Protein AF-A0A1C5BT68-F1 (afdb_monomer_lite)

Foldseek 3Di:
DDKDDPDVQKIWDWDWDDDPNFTWIKIWIWGQDPVGIDTPDIDTDTDD

Secondary structure (DSSP, 8-state):
-EEEEEETTEEEEEEEEEETTEEEEEEEEEEEETTEEEEEEEEEEE--

pLDDT: mean 97.16, std 2.74, range [80.75, 98.75]

Structure (mmCIF, N/CA/C/O backbone):
data_AF-A0A1C5BT68-F1
#
_entry.id   AF-A0A1C5BT68-F1
#
loop_
_atom_site.group_PDB
_atom_site.id
_atom_site.type_symbol
_atom_site.label_atom_id
_atom_site.label_alt_id
_atom_site.label_comp_id
_atom_site.label_asym_id
_atom_site.label_entity_id
_atom_site.label_seq_id
_atom_site.pdbx_PDB_ins_code
_atom_site.Cartn_x
_atom_site.Cartn_y
_atom_site.Cartn_z
_atom_site.occupancy
_atom_site.B_iso_or_equiv
_atom_site.auth_seq_id
_atom_site.auth_comp_id
_atom_site.auth_asym_id
_atom_site.auth_atom_id
_atom_site.pdbx_PDB_model_num
ATOM 1 N N . MET A 1 1 ? 0.438 -4.012 -9.149 1.00 94.31 1 MET A N 1
ATOM 2 C CA . MET A 1 1 ? 0.202 -3.422 -7.816 1.00 94.31 1 MET A CA 1
ATOM 3 C C . MET A 1 1 ? -0.371 -4.506 -6.926 1.00 94.31 1 MET A C 1
ATOM 5 O O . MET A 1 1 ? -1.194 -5.273 -7.408 1.00 94.31 1 MET A O 1
ATOM 9 N N . SER A 1 2 ? 0.065 -4.580 -5.676 1.00 97.62 2 SER A N 1
ATOM 10 C CA . SER A 1 2 ? -0.489 -5.468 -4.652 1.00 97.62 2 SER A CA 1
ATOM 11 C C . SER A 1 2 ? -0.593 -4.727 -3.318 1.00 97.62 2 SER A C 1
ATOM 13 O O . SER A 1 2 ? 0.026 -3.677 -3.125 1.00 97.62 2 SER A O 1
ATOM 15 N N . GLY A 1 3 ? -1.401 -5.258 -2.406 1.00 97.75 3 GLY A N 1
ATOM 16 C CA . GLY A 1 3 ? -1.541 -4.737 -1.054 1.00 97.75 3 GLY A CA 1
ATOM 17 C C . GLY A 1 3 ? -1.801 -5.862 -0.061 1.00 97.75 3 GLY A C 1
ATOM 18 O O . GLY A 1 3 ? -2.433 -6.857 -0.411 1.00 97.75 3 GLY A O 1
ATOM 19 N N . ALA A 1 4 ? -1.309 -5.699 1.163 1.00 98.50 4 ALA A N 1
ATOM 20 C CA . ALA A 1 4 ? -1.523 -6.627 2.264 1.00 98.50 4 ALA A CA 1
ATOM 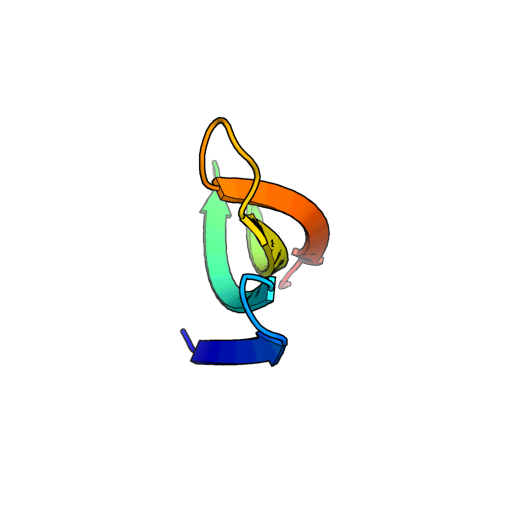21 C C . ALA A 1 4 ? -1.894 -5.860 3.537 1.00 98.50 4 ALA A C 1
ATOM 23 O O . ALA A 1 4 ? -1.285 -4.838 3.861 1.00 98.50 4 ALA A O 1
ATOM 24 N N . VAL A 1 5 ? -2.877 -6.371 4.277 1.00 98.44 5 VAL A N 1
ATOM 25 C CA . VAL A 1 5 ? -3.166 -5.913 5.639 1.00 98.44 5 VAL A CA 1
ATOM 26 C C . VAL A 1 5 ? -2.204 -6.641 6.571 1.00 98.44 5 VAL A C 1
ATOM 28 O O . VAL A 1 5 ? -2.225 -7.866 6.631 1.00 98.44 5 VAL A O 1
ATOM 31 N N . LEU A 1 6 ? -1.342 -5.900 7.268 1.00 98.25 6 LEU A N 1
ATOM 32 C CA . LEU A 1 6 ? -0.368 -6.483 8.200 1.00 98.25 6 LEU A CA 1
ATOM 33 C C . LEU A 1 6 ? -0.940 -6.602 9.617 1.00 98.25 6 LEU A C 1
ATOM 35 O O . LEU A 1 6 ? -0.581 -7.508 10.361 1.00 98.25 6 LEU A O 1
ATOM 39 N N . ALA A 1 7 ? -1.821 -5.669 9.980 1.00 98.56 7 ALA A N 1
ATOM 40 C CA . ALA A 1 7 ? -2.545 -5.606 11.245 1.00 98.56 7 ALA A CA 1
ATOM 41 C C . ALA A 1 7 ? -3.748 -4.650 11.092 1.00 98.56 7 ALA A C 1
ATOM 43 O O . ALA A 1 7 ? -3.804 -3.903 10.108 1.00 98.56 7 ALA A O 1
ATOM 44 N N . PRO A 1 8 ? -4.702 -4.608 12.043 1.00 98.38 8 PRO A N 1
ATOM 45 C CA . PRO A 1 8 ? -5.756 -3.596 12.039 1.00 98.38 8 PRO A CA 1
ATOM 46 C C . PRO A 1 8 ? -5.179 -2.179 11.913 1.00 98.38 8 PRO A C 1
ATOM 48 O O . PRO A 1 8 ? -4.339 -1.761 12.707 1.00 98.38 8 PRO A O 1
ATOM 51 N N . GLY A 1 9 ? -5.600 -1.450 10.877 1.00 98.38 9 GLY A N 1
ATOM 52 C CA . GLY A 1 9 ? -5.109 -0.098 10.603 1.00 98.38 9 GLY A CA 1
ATOM 53 C C . GLY A 1 9 ? -3.665 -0.017 10.091 1.00 98.38 9 GLY A C 1
ATOM 54 O O . GLY A 1 9 ? -3.134 1.088 10.027 1.00 98.38 9 GLY A O 1
ATOM 55 N N . ILE A 1 10 ? -3.020 -1.128 9.714 1.00 98.69 10 ILE A N 1
ATOM 56 C CA . ILE A 1 10 ? -1.684 -1.137 9.097 1.00 98.69 10 ILE A 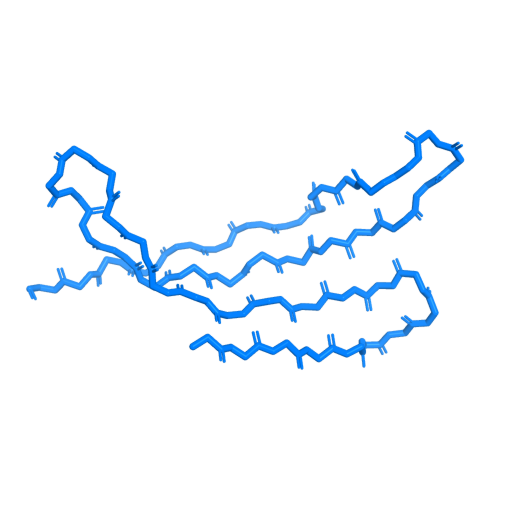CA 1
ATOM 57 C C . ILE A 1 10 ? -1.740 -1.885 7.767 1.00 98.69 10 ILE A C 1
ATOM 59 O O . ILE A 1 10 ? -2.024 -3.085 7.725 1.00 98.69 10 ILE A O 1
ATOM 63 N N . VAL A 1 11 ? -1.423 -1.188 6.676 1.00 98.75 11 VAL A N 1
ATOM 64 C CA . VAL A 1 11 ? -1.395 -1.769 5.327 1.00 98.75 11 VAL A CA 1
ATOM 65 C C . VAL A 1 11 ? -0.051 -1.540 4.655 1.00 98.75 11 VAL A C 1
ATOM 67 O O . VAL A 1 11 ? 0.556 -0.477 4.784 1.00 98.75 11 VAL A O 1
ATOM 70 N N . HIS A 1 12 ? 0.404 -2.540 3.915 1.00 98.69 12 HIS A N 1
ATOM 71 C CA . HIS A 1 12 ? 1.579 -2.464 3.061 1.00 98.69 12 HIS A CA 1
ATOM 72 C C . HIS A 1 12 ? 1.125 -2.491 1.606 1.00 98.69 12 HIS A C 1
ATOM 74 O O . HIS A 1 12 ? 0.348 -3.361 1.215 1.00 98.69 12 HIS A O 1
ATOM 80 N N . LEU A 1 13 ? 1.593 -1.531 0.812 1.00 98.31 13 LEU A N 1
ATOM 81 C CA . LEU A 1 13 ? 1.322 -1.471 -0.621 1.00 98.31 13 LEU A CA 1
ATOM 82 C C . LEU A 1 13 ? 2.605 -1.723 -1.394 1.00 98.31 13 LEU A C 1
ATOM 84 O O . LEU A 1 13 ? 3.653 -1.224 -1.006 1.00 98.31 13 LEU A O 1
ATOM 88 N N . THR A 1 14 ? 2.506 -2.418 -2.521 1.00 98.06 14 THR A N 1
ATOM 89 C CA . THR A 1 14 ? 3.586 -2.524 -3.500 1.00 98.06 14 THR A CA 1
ATOM 90 C C . THR A 1 14 ? 3.080 -2.065 -4.858 1.00 98.06 14 THR A C 1
ATOM 92 O O . THR A 1 14 ? 2.133 -2.623 -5.422 1.00 98.06 14 THR A O 1
ATOM 95 N N . TYR A 1 15 ? 3.697 -1.029 -5.409 1.00 97.69 15 TYR A N 1
ATOM 96 C CA . TYR A 1 15 ? 3.327 -0.488 -6.714 1.00 97.69 15 TYR A CA 1
ATOM 97 C C . TYR A 1 15 ? 4.550 0.037 -7.454 1.00 97.69 15 TYR A C 1
ATOM 99 O O . TYR A 1 15 ? 5.564 0.379 -6.855 1.00 97.69 15 TYR A O 1
ATOM 107 N N . PHE A 1 16 ? 4.451 0.081 -8.775 1.00 97.81 16 PHE A N 1
ATOM 108 C CA . PHE A 1 16 ? 5.442 0.728 -9.618 1.00 97.81 16 PHE A CA 1
ATOM 109 C C . PHE A 1 16 ? 5.018 2.176 -9.855 1.00 97.81 16 PHE A C 1
ATOM 111 O O . PHE A 1 16 ? 3.832 2.438 -10.059 1.00 97.81 16 PHE A O 1
ATOM 118 N N . ALA A 1 17 ? 5.969 3.105 -9.817 1.00 96.56 17 ALA A N 1
ATOM 119 C CA . ALA A 1 17 ? 5.715 4.508 -10.109 1.00 96.56 17 ALA A CA 1
ATOM 120 C C . ALA A 1 17 ? 6.850 5.108 -10.938 1.00 96.56 17 ALA A C 1
ATOM 122 O O . ALA A 1 17 ? 8.029 4.879 -10.656 1.00 96.56 17 ALA A O 1
ATOM 123 N N . ASP A 1 18 ? 6.471 5.926 -11.914 1.00 97.06 18 ASP A N 1
ATOM 124 C CA . ASP A 1 18 ? 7.359 6.857 -12.596 1.00 97.06 18 ASP A CA 1
ATOM 125 C C . ASP A 1 18 ? 7.115 8.258 -12.028 1.00 97.06 18 ASP A C 1
ATOM 127 O O . ASP A 1 18 ? 5.976 8.724 -11.958 1.00 97.06 18 ASP A O 1
ATOM 131 N N . HIS A 1 19 ? 8.184 8.912 -11.580 1.00 93.69 19 HIS A N 1
ATOM 132 C CA . HIS A 1 19 ? 8.147 10.313 -11.198 1.00 93.69 19 HIS A CA 1
ATOM 133 C C . HIS A 1 19 ? 9.261 11.062 -11.923 1.00 93.69 19 HIS A C 1
ATOM 135 O O . HIS A 1 19 ? 10.434 10.947 -11.556 1.00 93.69 19 HIS A O 1
ATOM 141 N N . SER A 1 20 ? 8.884 11.821 -12.953 1.00 94.75 20 SER A N 1
ATOM 142 C CA . SER A 1 20 ? 9.801 12.607 -13.789 1.00 94.75 20 SER A CA 1
ATOM 143 C C . SER A 1 20 ? 10.927 11.762 -14.404 1.00 94.75 20 SER A C 1
ATOM 145 O O . SER A 1 20 ? 12.096 12.139 -14.349 1.00 94.75 20 SER A O 1
ATOM 147 N N . GLY A 1 21 ? 10.587 10.582 -14.930 1.00 94.75 21 GLY A N 1
ATOM 148 C CA . GLY A 1 21 ? 11.524 9.624 -15.523 1.00 94.75 21 GLY A CA 1
ATOM 149 C C . GLY A 1 21 ? 12.229 8.732 -14.499 1.00 94.75 21 GLY A C 1
ATOM 150 O O . GLY A 1 21 ? 12.924 7.784 -14.868 1.00 94.75 21 GLY A O 1
ATOM 151 N N . ARG A 1 22 ? 12.051 8.987 -13.195 1.00 94.69 22 ARG A N 1
ATOM 152 C CA . ARG A 1 22 ? 12.641 8.170 -12.132 1.00 94.69 22 ARG A CA 1
ATOM 153 C C . ARG A 1 22 ? 11.698 7.038 -11.746 1.00 94.69 22 ARG A C 1
ATOM 155 O O . ARG A 1 22 ? 10.877 7.161 -10.833 1.00 94.69 22 ARG A O 1
ATOM 162 N N . ARG A 1 23 ? 11.860 5.928 -12.458 1.00 97.50 23 ARG A N 1
ATOM 163 C CA . ARG A 1 23 ? 11.107 4.686 -12.287 1.00 97.50 23 ARG A CA 1
ATOM 164 C C . ARG A 1 23 ? 11.572 3.916 -11.052 1.00 97.50 23 ARG A C 1
ATOM 166 O O . ARG A 1 23 ? 12.770 3.710 -10.845 1.00 97.50 23 ARG A O 1
ATOM 173 N N . ALA A 1 24 ? 10.624 3.518 -10.212 1.00 98.06 24 ALA A N 1
ATOM 174 C CA . ALA A 1 24 ? 10.913 2.757 -9.005 1.00 98.06 24 ALA A CA 1
ATOM 175 C C . ALA A 1 24 ? 9.751 1.847 -8.606 1.00 98.06 24 ALA A C 1
ATOM 177 O O . ALA A 1 24 ? 8.579 2.220 -8.713 1.00 98.06 24 ALA A O 1
ATOM 178 N N . TRP A 1 25 ? 10.093 0.700 -8.029 1.00 98.06 25 TRP A N 1
ATOM 179 C CA . TRP A 1 25 ? 9.173 -0.039 -7.173 1.00 98.06 25 TRP A CA 1
ATOM 180 C C . TRP A 1 25 ? 9.060 0.663 -5.822 1.00 98.06 25 TRP A C 1
ATOM 182 O O . TRP A 1 25 ? 10.065 1.061 -5.232 1.00 98.06 25 TRP A O 1
ATOM 192 N N . ARG A 1 26 ? 7.834 0.840 -5.341 1.00 97.88 26 ARG A N 1
ATOM 193 C CA . ARG A 1 26 ? 7.494 1.494 -4.078 1.00 97.88 26 ARG A CA 1
ATOM 194 C C . ARG A 1 26 ? 6.848 0.486 -3.150 1.00 97.88 26 ARG A C 1
ATOM 196 O O . ARG A 1 26 ? 5.930 -0.217 -3.568 1.00 97.88 26 ARG A O 1
ATOM 203 N N . SER A 1 27 ? 7.291 0.499 -1.899 1.00 98.06 27 SER A N 1
ATOM 204 C CA . SER A 1 27 ? 6.801 -0.377 -0.836 1.00 98.06 27 SER A CA 1
ATOM 205 C C . SER A 1 27 ? 6.519 0.409 0.454 1.00 98.06 27 SER A C 1
ATOM 207 O O . SER A 1 27 ? 7.280 0.293 1.417 1.00 98.06 27 SER A O 1
ATOM 209 N N . PRO A 1 28 ? 5.514 1.313 0.488 1.00 98.44 28 PRO A N 1
ATOM 210 C CA . PRO A 1 28 ? 5.182 2.049 1.702 1.00 98.44 28 PRO A CA 1
ATOM 211 C C . PRO A 1 28 ? 4.295 1.256 2.662 1.00 98.44 28 PRO A C 1
ATOM 213 O O . PRO A 1 28 ? 3.355 0.568 2.253 1.00 98.44 28 PRO A O 1
ATOM 216 N N . VAL A 1 29 ? 4.529 1.467 3.955 1.00 98.69 29 VAL A N 1
ATOM 217 C CA . VAL A 1 29 ? 3.613 1.064 5.023 1.00 98.69 29 VAL A CA 1
ATOM 218 C C . VAL A 1 29 ? 2.793 2.276 5.436 1.00 98.69 29 VAL A C 1
ATOM 220 O O . VAL A 1 29 ? 3.338 3.328 5.780 1.00 98.69 29 VAL A O 1
ATOM 223 N N . TRP A 1 30 ? 1.478 2.114 5.427 1.00 98.75 30 TRP A N 1
ATOM 224 C CA . TRP A 1 30 ? 0.522 3.106 5.886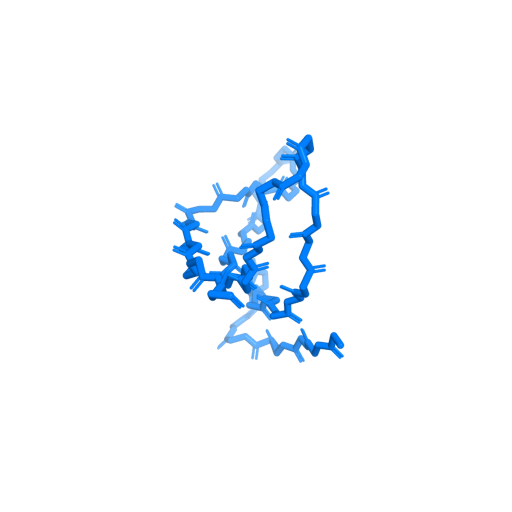 1.00 98.75 30 TRP A CA 1
ATOM 225 C C . TRP A 1 30 ? -0.089 2.675 7.209 1.00 98.75 30 TRP A C 1
ATOM 227 O O . TRP A 1 30 ? -0.402 1.501 7.411 1.00 98.75 30 TRP A O 1
ATOM 237 N N . ARG A 1 31 ? -0.287 3.650 8.090 1.00 98.69 31 ARG A N 1
ATOM 238 C CA . ARG A 1 31 ? -0.931 3.488 9.388 1.00 98.69 31 ARG A CA 1
ATOM 239 C C . ARG A 1 31 ? -2.143 4.409 9.470 1.00 98.69 31 ARG A C 1
ATOM 241 O O . ARG A 1 31 ? -2.037 5.597 9.163 1.00 98.69 31 ARG A O 1
ATOM 248 N N . LEU A 1 32 ? -3.275 3.872 9.901 1.00 98.69 32 LEU A N 1
ATOM 249 C CA . LEU A 1 32 ? -4.458 4.644 10.249 1.00 98.69 32 LEU A CA 1
ATOM 250 C C . LEU A 1 32 ? -4.243 5.300 11.618 1.00 98.69 32 LEU A C 1
ATOM 252 O O . LEU A 1 32 ? -3.874 4.632 12.586 1.00 98.69 32 LEU A O 1
ATOM 256 N N . THR A 1 33 ? -4.449 6.610 11.687 1.00 98.00 33 THR A N 1
ATOM 257 C CA . THR A 1 33 ? -4.438 7.399 12.923 1.00 98.00 33 THR A CA 1
ATOM 258 C C . THR A 1 33 ? -5.804 8.052 13.131 1.00 98.00 33 THR A C 1
ATOM 260 O O . THR A 1 33 ? -6.678 7.964 12.268 1.00 98.00 33 THR A O 1
ATOM 263 N N . GLU A 1 34 ? -5.983 8.755 14.250 1.00 98.06 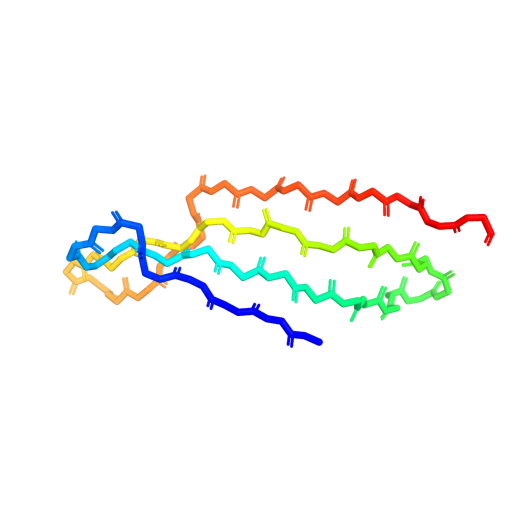34 GLU A N 1
ATOM 264 C CA . GLU A 1 34 ? -7.189 9.556 14.518 1.00 98.06 34 GLU A CA 1
ATOM 265 C C . GLU A 1 34 ? -7.455 10.617 13.437 1.00 98.06 34 GLU A C 1
ATOM 267 O O . GLU A 1 34 ? -8.596 10.999 13.203 1.00 98.06 34 GLU A O 1
ATOM 272 N N . LEU A 1 35 ? -6.406 11.061 12.736 1.00 97.50 35 LEU A N 1
ATOM 273 C CA . LEU A 1 35 ? -6.480 12.052 11.659 1.00 97.50 35 LEU A CA 1
ATOM 274 C C . LEU A 1 35 ? -6.514 11.412 10.259 1.00 97.50 35 LEU A C 1
ATOM 276 O O . LEU A 1 35 ? -6.340 12.112 9.261 1.00 97.50 35 LEU A O 1
ATOM 280 N N . GLY A 1 36 ? -6.677 10.089 10.173 1.00 98.25 36 GLY A N 1
ATOM 281 C CA . GLY A 1 36 ? -6.714 9.333 8.922 1.00 98.25 36 GLY A CA 1
ATOM 282 C C . GLY A 1 36 ? -5.407 8.611 8.582 1.00 98.25 36 GLY A C 1
ATOM 283 O O . GLY A 1 36 ? -4.526 8.411 9.417 1.00 98.25 36 GLY A O 1
ATOM 284 N N . TRP A 1 37 ? -5.291 8.158 7.334 1.00 98.38 37 TRP A N 1
ATOM 285 C CA . TRP A 1 37 ? -4.135 7.387 6.878 1.00 98.38 37 TRP A CA 1
ATOM 286 C C . TRP A 1 37 ? -2.886 8.258 6.743 1.00 98.38 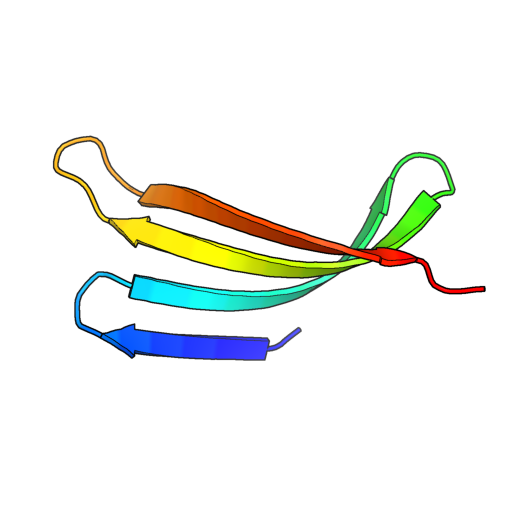37 TRP A C 1
ATOM 288 O O . TRP A 1 37 ? -2.889 9.298 6.084 1.00 98.38 37 TRP A O 1
ATOM 298 N N . ARG A 1 38 ? -1.784 7.800 7.335 1.00 98.25 38 ARG A N 1
ATOM 299 C CA . ARG A 1 38 ? -0.463 8.422 7.223 1.00 98.25 38 ARG A CA 1
ATOM 300 C C . ARG A 1 38 ? 0.558 7.379 6.794 1.00 98.25 38 ARG A C 1
ATOM 302 O O . ARG A 1 38 ? 0.536 6.243 7.262 1.00 98.25 38 ARG A O 1
ATOM 309 N N . MET A 1 39 ? 1.458 7.763 5.898 1.00 97.62 39 MET A N 1
ATOM 310 C CA . MET A 1 39 ? 2.575 6.912 5.509 1.00 97.62 39 MET A CA 1
ATOM 311 C C . MET A 1 39 ? 3.579 6.882 6.666 1.00 97.62 39 MET A C 1
ATOM 313 O O . MET A 1 39 ? 4.092 7.924 7.064 1.00 97.62 39 MET A O 1
ATOM 317 N N . TYR A 1 40 ? 3.808 5.701 7.236 1.00 97.56 40 TYR A N 1
ATOM 318 C CA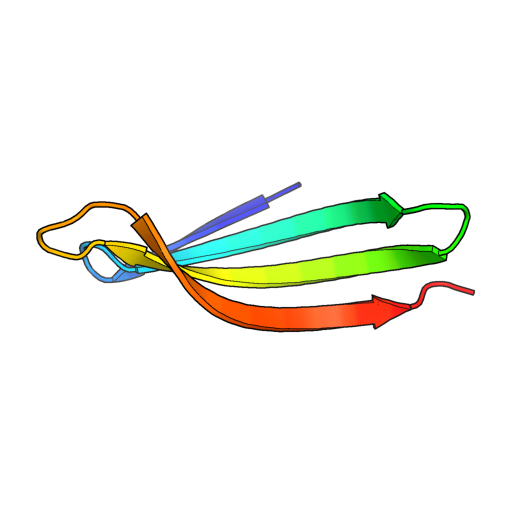 . TYR A 1 40 ? 4.709 5.508 8.375 1.00 97.56 40 TYR A CA 1
ATOM 319 C C . TYR A 1 40 ? 6.132 5.184 7.920 1.00 97.56 40 TYR A C 1
ATOM 321 O O . TYR A 1 40 ? 7.103 5.668 8.491 1.00 97.56 40 TYR A O 1
ATOM 329 N N . PHE A 1 41 ? 6.250 4.388 6.859 1.00 97.94 41 PHE A N 1
ATOM 330 C CA . PHE A 1 41 ? 7.520 4.033 6.245 1.00 97.94 41 PHE A CA 1
ATOM 331 C C . PHE A 1 41 ? 7.379 4.050 4.727 1.00 97.94 41 PHE A C 1
ATOM 333 O O . PHE A 1 41 ? 6.315 3.735 4.190 1.00 97.94 41 PHE A O 1
ATOM 340 N N . HIS A 1 42 ? 8.461 4.398 4.037 1.00 96.38 42 HIS A N 1
ATOM 341 C CA . HIS A 1 42 ? 8.517 4.424 2.586 1.00 96.38 42 HIS A CA 1
ATOM 342 C C . HIS A 1 42 ? 9.862 3.906 2.092 1.00 96.38 42 HIS A C 1
ATOM 344 O O . HIS A 1 42 ? 10.897 4.534 2.313 1.00 96.38 42 HIS A O 1
ATOM 350 N N . GLN A 1 43 ? 9.820 2.807 1.343 1.00 97.00 43 GLN A N 1
ATOM 351 C CA . GLN A 1 43 ? 10.951 2.328 0.562 1.00 97.00 43 GLN A CA 1
ATOM 352 C C . GLN A 1 43 ? 10.676 2.508 -0.930 1.00 97.00 43 GLN A C 1
ATOM 354 O O . GLN A 1 43 ? 9.582 2.214 -1.419 1.00 97.00 43 GLN A O 1
ATOM 359 N N . GLY A 1 44 ? 11.695 2.963 -1.657 1.00 96.56 44 GLY A N 1
ATOM 360 C CA . GLY A 1 44 ? 11.725 2.945 -3.112 1.00 96.56 44 GLY A CA 1
ATOM 361 C C . GLY A 1 44 ? 12.982 2.249 -3.616 1.00 96.56 44 GLY A C 1
ATOM 362 O O . GLY A 1 44 ? 14.077 2.600 -3.188 1.00 96.56 44 GLY A O 1
ATOM 363 N N . THR A 1 45 ? 12.824 1.312 -4.545 1.00 97.44 45 THR A N 1
ATOM 364 C CA . THR A 1 45 ? 13.928 0.647 -5.243 1.00 97.44 45 THR A CA 1
ATOM 365 C C . THR A 1 45 ? 13.902 1.090 -6.699 1.00 97.44 45 THR A C 1
ATOM 367 O O . THR A 1 45 ? 12.919 0.838 -7.399 1.00 97.44 45 THR A O 1
ATOM 370 N N . LEU A 1 46 ? 14.948 1.796 -7.139 1.00 97.50 46 LEU A N 1
ATOM 371 C CA . LEU A 1 46 ? 15.073 2.228 -8.531 1.00 97.50 46 LEU A CA 1
ATOM 372 C C . LEU A 1 46 ? 15.119 1.015 -9.456 1.00 97.50 46 LEU A C 1
ATOM 374 O O . LEU A 1 46 ? 15.703 -0.015 -9.124 1.00 97.50 46 LEU A O 1
ATOM 378 N N . THR A 1 47 ? 14.498 1.161 -10.617 1.00 93.81 47 THR A N 1
ATOM 379 C CA . THR A 1 47 ? 14.610 0.191 -11.703 1.00 93.81 47 THR A CA 1
ATOM 380 C C . THR A 1 47 ? 15.546 0.752 -12.760 1.00 93.81 47 THR A C 1
ATOM 382 O O . THR A 1 47 ? 15.377 1.911 -13.149 1.00 93.81 47 THR A O 1
ATOM 385 N N . ASN A 1 48 ? 16.492 -0.067 -13.214 1.00 80.75 48 ASN A N 1
ATOM 386 C CA . ASN A 1 48 ? 17.376 0.259 -14.333 1.00 80.75 48 ASN A CA 1
ATOM 387 C C . ASN A 1 48 ? 16.591 0.352 -15.650 1.00 80.75 48 ASN A C 1
ATOM 389 O O . ASN A 1 48 ? 15.587 -0.381 -15.806 1.00 80.75 48 ASN A O 1
#

Sequence (48 aa):
MSGAVLAPGIVHLTYFADHSGRRAWRSPVWRLTELGWRMYFHQGTLTN

Radius of gyration: 12.03 Å; chains: 1; bounding box: 25×19×30 Å